Protein AF-A0AAD1TQU4-F1 (afdb_monomer)

Mean predicted aligned error: 6.78 Å

Foldseek 3Di:
DDDPPPDFDWPDKDFDDDDPPDDPPDDTDMDTHTPDPVVVVVVVVCLVVDVADDPPCRVDHDDDDDDPVQVVVVVVCPVVVVVCVVVVNDDDQDPPRDD

Sequence (99 aa):
PSLPDSAWAFDHMHRLPRPERFTNETPRDIIVKCHYYVHKEALMAAARKTATIPEPHQRISLYADLSAATMTRRKEFANETATLRATNVTYKWGYPIKQ

Nearest PDB structures (foldseek):
  2yko-assembly1_B  TM=8.523E-01  e=1.885E-02  Homo sapiens
  2ldy-assembly1_A  TM=5.483E-01  e=2.310E-03  Homo sapiens
  2ykq-assembly1_B  TM=7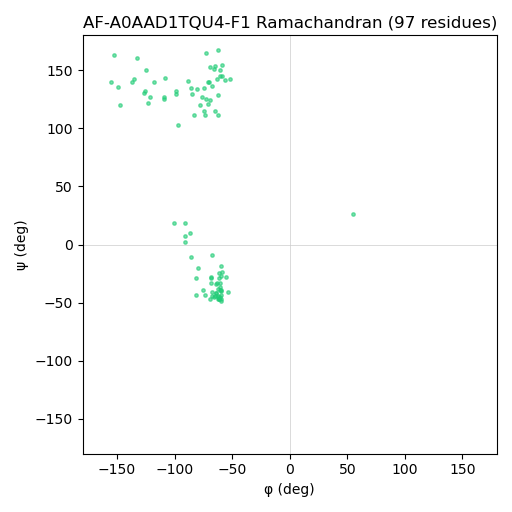.539E-01  e=3.712E-02  Homo sapiens

Structure (mmCIF, N/CA/C/O backbone):
data_AF-A0AAD1TQU4-F1
#
_entry.id   AF-A0AAD1TQU4-F1
#
loop_
_atom_site.group_PDB
_atom_site.id
_atom_site.type_symbol
_atom_site.label_atom_id
_atom_site.label_alt_id
_atom_site.label_comp_id
_atom_site.label_asym_id
_atom_site.label_entity_id
_atom_site.label_seq_id
_atom_site.pdbx_PDB_ins_code
_atom_site.Cartn_x
_atom_site.Cartn_y
_atom_site.Cartn_z
_atom_site.occupancy
_atom_site.B_iso_or_equiv
_atom_site.auth_seq_id
_atom_site.auth_comp_id
_atom_site.auth_asym_id
_atom_site.auth_atom_id
_atom_site.pdbx_PDB_model_num
ATOM 1 N N . PRO A 1 1 ? -8.373 -9.651 -25.949 1.00 49.31 1 PRO A N 1
ATOM 2 C CA . PRO A 1 1 ? -8.276 -11.050 -25.462 1.00 49.31 1 PRO A CA 1
ATOM 3 C C . PRO A 1 1 ? -8.555 -11.109 -23.954 1.00 49.31 1 PRO A C 1
ATOM 5 O O . PRO A 1 1 ? -7.870 -10.426 -23.199 1.00 49.31 1 PRO A O 1
ATOM 8 N N . SER A 1 2 ? -9.58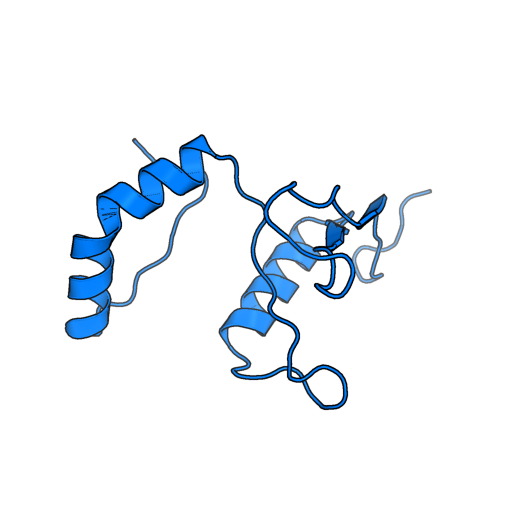0 -11.851 -23.525 1.00 62.56 2 SER A N 1
ATOM 9 C CA . SER A 1 2 ? -9.867 -12.075 -22.102 1.00 62.56 2 SER A CA 1
ATOM 10 C C . SER A 1 2 ? -8.829 -13.040 -21.532 1.00 62.56 2 SER A C 1
ATOM 12 O O . SER A 1 2 ? -8.777 -14.202 -21.936 1.00 62.56 2 SER A O 1
ATOM 14 N N . LEU A 1 3 ? -7.965 -12.545 -20.648 1.00 59.72 3 LEU A N 1
ATOM 15 C CA . LEU A 1 3 ? -7.064 -13.398 -19.879 1.00 59.72 3 LEU A CA 1
ATOM 16 C C . LEU A 1 3 ? -7.902 -14.280 -18.931 1.00 59.72 3 LEU A C 1
ATOM 18 O O . LEU A 1 3 ? -9.011 -13.892 -18.562 1.00 59.72 3 LEU A O 1
ATOM 22 N N . PRO A 1 4 ? -7.437 -15.486 -18.577 1.00 66.56 4 PRO A N 1
ATOM 23 C CA . PRO A 1 4 ? -8.106 -16.292 -17.567 1.00 66.56 4 PRO A CA 1
ATOM 24 C C . PRO A 1 4 ? -7.927 -15.653 -16.185 1.00 66.56 4 PRO A C 1
ATOM 26 O O . PRO A 1 4 ? -6.828 -15.213 -15.843 1.00 66.56 4 PRO A O 1
ATOM 29 N N . ASP A 1 5 ? -8.984 -15.662 -15.372 1.00 62.53 5 ASP A N 1
ATOM 30 C CA . ASP A 1 5 ? -9.016 -15.015 -14.050 1.00 62.53 5 ASP A CA 1
ATOM 31 C C . ASP A 1 5 ? -7.954 -15.542 -13.073 1.00 62.53 5 ASP A C 1
ATOM 33 O O . ASP A 1 5 ? -7.629 -14.868 -12.106 1.00 62.53 5 ASP A O 1
ATOM 37 N N . SER A 1 6 ? -7.383 -16.725 -13.316 1.00 67.06 6 SER A N 1
ATOM 38 C CA . SER A 1 6 ? -6.309 -17.310 -12.504 1.00 67.06 6 SER A CA 1
ATOM 39 C C . SER A 1 6 ? -4.900 -16.857 -12.903 1.00 67.06 6 SER A C 1
ATOM 41 O O . SER A 1 6 ? -3.935 -17.174 -12.206 1.00 67.06 6 SER A O 1
ATOM 43 N N . ALA A 1 7 ? -4.741 -16.177 -14.041 1.00 78.19 7 ALA A N 1
ATOM 44 C CA . ALA A 1 7 ? -3.442 -15.707 -14.495 1.00 78.19 7 ALA A CA 1
ATOM 45 C C . ALA A 1 7 ? -3.105 -14.358 -13.853 1.00 78.19 7 ALA A C 1
ATOM 47 O O . ALA A 1 7 ? -3.877 -13.398 -13.911 1.00 78.19 7 ALA A O 1
ATOM 48 N N . TRP A 1 8 ? -1.907 -14.262 -13.275 1.00 81.00 8 TRP A N 1
ATOM 49 C CA . TRP A 1 8 ? -1.363 -12.981 -12.838 1.00 81.00 8 TRP A CA 1
ATOM 50 C C . TRP A 1 8 ? -1.181 -12.072 -14.052 1.00 81.00 8 TRP A C 1
ATOM 52 O O . TRP A 1 8 ? -0.337 -12.318 -14.911 1.00 81.00 8 TRP A O 1
ATOM 62 N N . ALA A 1 9 ? -1.991 -11.020 -14.108 1.00 87.88 9 ALA A N 1
ATOM 63 C CA . ALA A 1 9 ? -1.978 -10.027 -15.166 1.00 87.88 9 ALA A CA 1
ATOM 64 C C . ALA A 1 9 ? -1.829 -8.631 -14.558 1.00 87.88 9 ALA A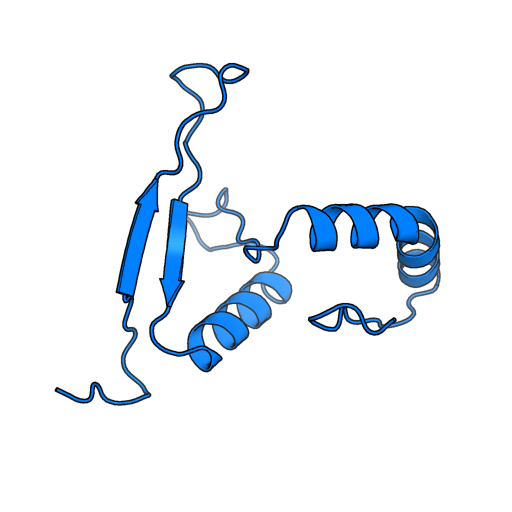 C 1
ATOM 66 O O . ALA A 1 9 ? -2.532 -8.266 -13.606 1.00 87.88 9 ALA A O 1
ATOM 67 N N . PHE A 1 10 ? -0.906 -7.854 -15.116 1.00 91.06 10 PHE A N 1
ATOM 68 C CA . PHE A 1 10 ? -0.616 -6.489 -14.697 1.00 91.06 10 PHE A CA 1
ATOM 69 C C . PHE A 1 10 ? -0.826 -5.557 -15.885 1.00 91.06 10 PHE A C 1
ATOM 71 O O . PHE A 1 10 ? -0.251 -5.771 -16.948 1.00 91.06 10 PHE A O 1
ATOM 78 N N . ASP A 1 11 ? -1.633 -4.520 -15.687 1.00 92.19 11 ASP A N 1
ATOM 79 C CA . ASP A 1 11 ? -1.874 -3.497 -16.706 1.00 92.19 11 ASP A CA 1
ATOM 80 C C . ASP A 1 11 ? -0.677 -2.555 -16.831 1.00 92.19 11 ASP A C 1
ATOM 82 O O . ASP A 1 11 ? -0.345 -2.083 -17.914 1.00 92.19 11 ASP A O 1
ATOM 86 N N . HIS A 1 12 ? -0.064 -2.218 -15.693 1.00 93.06 12 HIS A N 1
ATOM 87 C CA . HIS A 1 12 ? 1.000 -1.228 -15.631 1.00 93.06 12 HIS A CA 1
ATOM 88 C C . HIS A 1 12 ? 1.902 -1.461 -14.422 1.00 93.06 12 HIS A C 1
ATOM 90 O O . HIS A 1 12 ? 1.422 -1.744 -13.323 1.00 93.06 12 HIS A O 1
ATOM 96 N N . MET A 1 13 ? 3.209 -1.295 -14.611 1.00 95.44 13 MET A N 1
ATOM 97 C CA . MET A 1 13 ? 4.196 -1.358 -13.540 1.00 95.44 13 MET A CA 1
ATOM 98 C C . MET A 1 13 ? 5.338 -0.399 -13.850 1.00 95.44 13 MET A C 1
ATOM 100 O O . MET A 1 13 ? 5.999 -0.531 -14.876 1.00 95.44 13 MET A O 1
ATOM 104 N N . HIS A 1 14 ? 5.575 0.568 -12.970 1.00 95.38 14 HIS A N 1
ATOM 105 C CA . HIS A 1 14 ? 6.654 1.536 -13.152 1.00 95.38 14 HIS A CA 1
ATOM 106 C C . HIS A 1 14 ? 7.163 2.068 -11.815 1.00 95.38 14 HIS A C 1
ATOM 108 O O . HIS A 1 14 ? 6.509 1.945 -10.779 1.00 95.38 14 HIS A O 1
ATOM 114 N N . ARG A 1 15 ? 8.355 2.669 -11.843 1.00 94.44 15 ARG A N 1
ATOM 115 C CA . ARG A 1 15 ? 8.918 3.374 -10.689 1.00 94.44 15 ARG A CA 1
ATOM 116 C C . ARG A 1 15 ? 8.312 4.766 -10.598 1.00 94.44 15 ARG A C 1
ATOM 118 O O . ARG A 1 15 ? 8.296 5.487 -11.595 1.00 94.44 15 ARG A O 1
ATOM 125 N N . LEU A 1 16 ? 7.891 5.152 -9.401 1.00 92.56 16 LEU A N 1
ATOM 126 C CA . LEU A 1 16 ? 7.451 6.512 -9.129 1.00 92.56 16 LEU A CA 1
ATOM 127 C C . LEU A 1 16 ? 8.618 7.503 -9.292 1.00 92.56 16 LEU A C 1
ATOM 129 O O . LEU A 1 16 ? 9.794 7.128 -9.153 1.00 92.56 16 LEU A O 1
ATOM 133 N N . PRO A 1 17 ? 8.322 8.773 -9.619 1.00 90.81 17 PRO A N 1
ATOM 134 C CA . PRO A 1 17 ? 9.330 9.822 -9.595 1.00 90.81 17 PRO A CA 1
ATOM 135 C C . PRO A 1 17 ? 9.920 9.936 -8.188 1.00 90.81 17 PRO A C 1
ATOM 137 O O . PRO A 1 17 ? 9.232 9.732 -7.188 1.00 90.81 17 PRO A O 1
ATOM 140 N N . ARG A 1 18 ? 11.216 10.245 -8.108 1.00 90.00 18 ARG A N 1
ATOM 141 C CA . ARG A 1 18 ? 11.880 10.426 -6.818 1.00 90.00 18 ARG A CA 1
ATOM 142 C C . ARG A 1 18 ? 11.489 11.794 -6.242 1.00 90.00 18 ARG A C 1
ATOM 144 O O . ARG A 1 18 ? 11.698 12.790 -6.930 1.00 90.00 18 ARG A O 1
ATOM 151 N N . PRO A 1 19 ? 10.983 11.867 -5.000 1.00 87.38 19 PRO A N 1
ATOM 152 C CA . PRO A 1 19 ? 10.832 13.142 -4.308 1.00 87.38 19 PRO A CA 1
ATOM 153 C C . PRO A 1 19 ? 12.194 13.806 -4.075 1.00 87.38 19 PRO A C 1
ATOM 155 O O . PRO A 1 19 ? 13.149 13.121 -3.714 1.00 87.38 19 PRO A O 1
ATOM 158 N N . GLU A 1 20 ? 12.268 15.131 -4.196 1.00 87.06 20 GLU A N 1
ATOM 159 C CA . GLU A 1 20 ? 13.524 15.901 -4.085 1.00 87.06 20 GLU A CA 1
ATOM 160 C C . GLU A 1 20 ? 14.286 15.668 -2.772 1.00 87.06 20 GLU A C 1
ATOM 162 O O . GLU A 1 20 ? 15.509 15.733 -2.735 1.00 87.06 20 GLU A O 1
ATOM 167 N N . ARG A 1 21 ? 13.571 15.320 -1.698 1.00 87.50 21 ARG A N 1
ATOM 168 C CA . ARG A 1 21 ? 14.146 15.032 -0.375 1.00 87.50 21 ARG A CA 1
ATOM 169 C C . ARG A 1 21 ? 15.006 13.760 -0.295 1.00 87.50 21 ARG A C 1
ATOM 171 O O . ARG A 1 21 ? 15.589 13.517 0.756 1.00 87.50 21 ARG A O 1
ATOM 178 N N . PHE A 1 22 ? 15.035 12.915 -1.327 1.00 87.44 22 PHE A N 1
ATOM 179 C CA . PHE A 1 22 ? 15.754 11.635 -1.301 1.00 87.44 22 PHE A CA 1
ATOM 180 C C . PHE A 1 22 ? 17.010 11.639 -2.179 1.00 87.44 22 PHE A C 1
ATOM 182 O O . PHE A 1 22 ? 17.017 12.183 -3.282 1.00 87.44 22 PHE A O 1
ATOM 189 N N . THR A 1 23 ? 18.058 10.954 -1.713 1.00 88.69 23 THR A N 1
ATOM 190 C CA . THR A 1 23 ? 19.325 10.794 -2.443 1.00 88.69 23 THR A CA 1
ATOM 191 C C . THR A 1 23 ? 19.192 9.829 -3.625 1.00 88.69 23 THR A C 1
ATOM 193 O O . THR A 1 23 ? 18.249 9.033 -3.715 1.00 88.69 23 THR A O 1
ATOM 196 N N . ASN A 1 24 ? 20.174 9.851 -4.536 1.00 84.06 24 ASN A N 1
ATOM 197 C CA . ASN A 1 24 ? 20.220 8.927 -5.675 1.00 84.06 24 ASN A CA 1
ATOM 198 C C . ASN A 1 24 ? 20.306 7.447 -5.268 1.00 84.06 24 ASN A C 1
ATOM 200 O O . ASN A 1 24 ? 19.859 6.587 -6.027 1.00 84.06 24 ASN A O 1
ATOM 204 N N . GLU A 1 25 ? 20.816 7.172 -4.072 1.00 87.75 25 GLU A N 1
ATOM 205 C CA . GLU A 1 25 ? 21.013 5.830 -3.521 1.00 87.75 25 GLU A CA 1
ATOM 206 C C . GLU A 1 25 ? 19.723 5.224 -2.955 1.00 87.75 25 GLU A C 1
ATOM 208 O O . GLU A 1 25 ? 19.610 4.005 -2.844 1.00 87.75 25 GLU A O 1
ATOM 213 N N . THR A 1 26 ? 18.721 6.052 -2.633 1.00 87.25 26 THR A N 1
ATOM 214 C CA . THR A 1 26 ? 17.454 5.558 -2.081 1.00 87.25 26 THR A CA 1
ATOM 215 C C . THR A 1 26 ? 16.639 4.861 -3.184 1.00 87.25 26 THR A C 1
ATOM 217 O O . THR A 1 26 ? 16.366 5.485 -4.225 1.00 87.25 26 THR A O 1
ATOM 220 N N . PRO A 1 27 ? 16.223 3.590 -2.993 1.00 89.81 27 PRO A N 1
ATOM 221 C CA . PRO A 1 27 ? 15.347 2.895 -3.930 1.00 89.81 27 PRO A CA 1
ATOM 222 C C . PRO A 1 27 ? 14.045 3.668 -4.154 1.00 89.81 27 PRO A C 1
ATOM 224 O O . PRO A 1 27 ? 13.492 4.259 -3.232 1.00 89.81 27 PRO A O 1
ATOM 227 N N . ARG A 1 28 ? 13.558 3.671 -5.398 1.00 91.94 28 ARG A N 1
ATOM 228 C CA . ARG A 1 28 ? 12.277 4.300 -5.745 1.00 91.94 28 ARG A CA 1
ATOM 229 C C . ARG A 1 28 ? 11.146 3.300 -5.574 1.00 91.94 28 ARG A C 1
ATOM 231 O O . ARG A 1 28 ? 11.292 2.151 -5.996 1.00 91.94 28 ARG A O 1
ATOM 238 N N . ASP A 1 29 ? 10.023 3.778 -5.056 1.00 92.69 29 ASP A N 1
ATOM 239 C CA . ASP A 1 29 ? 8.799 2.991 -4.962 1.00 92.69 29 ASP A CA 1
ATOM 240 C C . ASP A 1 29 ? 8.324 2.553 -6.353 1.00 92.69 29 ASP A C 1
ATOM 242 O O . ASP A 1 29 ? 8.468 3.277 -7.345 1.00 92.69 29 ASP A O 1
ATOM 246 N N . ILE A 1 30 ? 7.759 1.351 -6.421 1.00 94.75 30 ILE A N 1
ATOM 247 C CA . ILE A 1 30 ? 7.161 0.786 -7.630 1.00 94.75 30 ILE A CA 1
ATOM 248 C C . ILE A 1 30 ? 5.655 0.766 -7.428 1.00 94.75 30 ILE A C 1
ATOM 250 O O . ILE A 1 30 ? 5.165 0.209 -6.447 1.00 94.75 30 ILE A O 1
ATOM 254 N N . ILE A 1 31 ? 4.924 1.336 -8.379 1.00 95.19 31 ILE A N 1
ATOM 255 C CA . ILE A 1 31 ? 3.472 1.223 -8.425 1.00 95.19 31 ILE A CA 1
ATOM 256 C C . ILE A 1 31 ? 3.086 0.134 -9.424 1.00 95.19 31 ILE A C 1
ATOM 258 O O . ILE A 1 31 ? 3.595 0.089 -10.548 1.00 95.19 31 ILE A O 1
ATOM 262 N N . VAL A 1 32 ? 2.192 -0.756 -8.994 1.00 95.06 32 VAL A N 1
ATOM 263 C CA . VAL A 1 32 ? 1.711 -1.895 -9.781 1.00 95.06 32 VAL A CA 1
ATOM 264 C C . VAL A 1 32 ? 0.194 -1.823 -9.886 1.00 95.06 32 VAL A C 1
ATOM 266 O O . VAL A 1 32 ? -0.511 -1.856 -8.877 1.00 95.06 32 VAL A O 1
ATOM 269 N N . LYS A 1 33 ? -0.318 -1.776 -11.116 1.00 94.31 33 LYS A N 1
ATOM 270 C CA . LYS A 1 33 ? -1.744 -1.894 -11.411 1.00 94.31 33 LYS A CA 1
ATOM 271 C C . LYS A 1 33 ? -2.053 -3.339 -11.792 1.00 94.31 33 LYS A C 1
ATOM 273 O O . LYS A 1 33 ? -1.760 -3.775 -12.904 1.00 94.31 33 LYS A O 1
ATOM 278 N N . CYS A 1 34 ? -2.638 -4.081 -10.855 1.00 92.31 34 CYS A N 1
ATOM 279 C CA . CYS A 1 34 ? -3.174 -5.413 -11.134 1.00 92.31 34 CYS A CA 1
ATOM 280 C C . CYS A 1 34 ? -4.378 -5.292 -12.074 1.00 92.31 34 CYS A C 1
ATOM 282 O O . CYS A 1 34 ? -5.231 -4.435 -11.849 1.00 92.31 34 CYS A O 1
ATOM 284 N N . HIS A 1 35 ? -4.456 -6.164 -13.079 1.00 91.88 35 HIS A N 1
ATOM 285 C CA . HIS A 1 35 ? -5.597 -6.219 -13.994 1.00 91.88 35 HIS A CA 1
ATOM 286 C C . HIS A 1 35 ? -6.887 -6.570 -13.237 1.00 91.88 35 HIS A C 1
ATOM 288 O O . HIS A 1 35 ? -7.905 -5.892 -13.351 1.00 91.88 35 HIS A O 1
ATOM 294 N N . TYR A 1 36 ? -6.809 -7.592 -12.377 1.00 90.75 36 TYR A N 1
ATOM 295 C CA . TYR A 1 36 ? -7.920 -8.041 -11.543 1.00 90.75 36 TYR A CA 1
ATOM 296 C C . TYR A 1 36 ? -7.826 -7.489 -10.120 1.00 90.75 36 TYR A C 1
ATOM 298 O O . TYR A 1 36 ? -6.818 -7.659 -9.426 1.00 90.75 36 TYR A O 1
ATOM 306 N N . TYR A 1 37 ? -8.924 -6.901 -9.640 1.00 88.00 37 TYR A N 1
ATOM 307 C CA . TYR A 1 37 ? -9.026 -6.390 -8.269 1.00 88.00 37 TYR A CA 1
ATOM 308 C C . TYR A 1 37 ? -8.840 -7.494 -7.214 1.00 88.00 37 TYR A C 1
ATOM 310 O O . TYR A 1 37 ? -8.182 -7.275 -6.197 1.00 88.00 37 TYR A O 1
ATOM 318 N N . VAL A 1 38 ? -9.348 -8.701 -7.486 1.00 89.44 38 VAL A N 1
ATOM 319 C CA . VAL A 1 38 ? -9.239 -9.861 -6.585 1.00 89.44 38 VAL A CA 1
ATOM 320 C C . VAL A 1 38 ? -7.777 -10.227 -6.313 1.00 89.44 38 VAL A C 1
ATOM 322 O O . VAL A 1 38 ? -7.423 -10.487 -5.165 1.00 89.44 38 VAL A O 1
ATOM 325 N N . HIS A 1 39 ? -6.901 -10.164 -7.322 1.00 90.56 39 HIS A N 1
ATOM 326 C CA . HIS A 1 39 ? -5.466 -10.422 -7.149 1.00 90.56 39 HIS A CA 1
ATOM 327 C C . HIS A 1 39 ? -4.800 -9.395 -6.241 1.00 90.56 39 HIS A C 1
ATOM 329 O O . HIS A 1 39 ? -4.019 -9.756 -5.362 1.00 90.56 39 HIS A O 1
ATOM 335 N N . LYS A 1 40 ? -5.154 -8.117 -6.403 1.00 91.12 40 LYS A N 1
ATOM 336 C CA . LYS A 1 40 ? -4.658 -7.046 -5.539 1.00 91.12 40 LYS A CA 1
ATOM 337 C C . LYS A 1 40 ? -5.099 -7.254 -4.087 1.00 91.12 40 LYS A C 1
ATOM 339 O O . LYS A 1 40 ? -4.276 -7.133 -3.183 1.00 91.12 40 LYS A O 1
ATOM 344 N N . GLU A 1 41 ? -6.359 -7.605 -3.836 1.00 89.25 41 GLU A N 1
ATOM 345 C CA . GLU A 1 41 ? -6.831 -7.878 -2.470 1.00 89.25 41 GLU A CA 1
ATOM 346 C C . GLU A 1 41 ? -6.197 -9.142 -1.869 1.00 89.25 41 GLU A C 1
ATOM 348 O O . GLU A 1 41 ? -5.771 -9.110 -0.713 1.00 89.25 41 GLU A O 1
ATOM 353 N N . ALA A 1 42 ? -6.053 -10.219 -2.649 1.00 89.06 42 ALA A N 1
ATOM 354 C CA . ALA A 1 42 ? -5.376 -11.441 -2.216 1.00 89.06 42 ALA A CA 1
ATOM 355 C C . ALA A 1 42 ? -3.908 -11.175 -1.845 1.00 89.06 42 ALA A C 1
ATOM 357 O O . ALA A 1 42 ? -3.459 -11.585 -0.773 1.00 89.06 42 ALA A O 1
ATOM 358 N N . LEU A 1 43 ? -3.186 -10.413 -2.676 1.00 89.69 43 LEU A N 1
ATOM 359 C CA . LEU A 1 43 ? -1.806 -10.005 -2.416 1.00 89.69 43 LEU A CA 1
ATOM 360 C C . LEU A 1 43 ? -1.700 -9.158 -1.140 1.00 89.69 43 LEU A C 1
ATOM 362 O O . LEU A 1 43 ? -0.871 -9.437 -0.279 1.00 89.69 43 LEU A O 1
ATOM 366 N N . MET A 1 44 ? -2.575 -8.161 -0.969 1.00 90.38 44 MET A N 1
ATOM 367 C CA . MET A 1 44 ? -2.576 -7.301 0.222 1.00 90.38 44 MET A CA 1
ATOM 368 C C . MET A 1 44 ? -2.999 -8.033 1.500 1.00 90.38 44 MET A C 1
ATOM 370 O O . MET A 1 44 ? -2.617 -7.619 2.597 1.00 90.38 44 MET A O 1
ATOM 374 N N . ALA A 1 45 ? -3.822 -9.077 1.392 1.00 88.75 45 ALA A N 1
ATOM 375 C CA . ALA A 1 45 ? -4.173 -9.940 2.514 1.00 88.75 45 ALA A CA 1
ATOM 376 C C . ALA A 1 45 ? -2.998 -10.851 2.893 1.00 88.75 45 ALA A C 1
ATOM 378 O O . ALA A 1 45 ? -2.686 -10.968 4.078 1.00 88.75 45 ALA A O 1
ATOM 379 N N . ALA A 1 46 ? -2.316 -11.442 1.906 1.00 87.81 46 ALA A N 1
ATOM 380 C CA . ALA A 1 46 ? -1.115 -12.245 2.124 1.00 87.81 46 ALA A CA 1
ATOM 381 C C . ALA A 1 46 ? 0.009 -11.410 2.756 1.00 87.81 46 ALA A C 1
ATOM 383 O O . ALA A 1 46 ? 0.552 -11.806 3.780 1.00 87.81 46 ALA A O 1
ATOM 384 N N . ALA A 1 47 ? 0.271 -10.208 2.236 1.00 87.06 47 ALA A N 1
ATOM 385 C CA . ALA A 1 47 ? 1.290 -9.297 2.762 1.00 87.06 47 ALA A CA 1
ATOM 386 C C . ALA A 1 47 ? 1.039 -8.857 4.216 1.00 87.06 47 ALA A C 1
ATOM 388 O O . ALA A 1 47 ? 1.978 -8.560 4.940 1.00 87.06 47 ALA A O 1
ATOM 389 N N . ARG A 1 48 ? -0.226 -8.803 4.655 1.00 85.19 48 ARG A N 1
ATOM 390 C CA . ARG A 1 48 ? -0.579 -8.483 6.049 1.00 85.19 48 ARG A CA 1
ATOM 391 C C . ARG A 1 48 ? -0.476 -9.682 6.991 1.00 85.19 48 ARG A C 1
ATOM 393 O O . ARG A 1 48 ? -0.275 -9.480 8.183 1.00 85.19 48 ARG A O 1
ATOM 400 N N . LYS A 1 49 ? -0.668 -10.903 6.481 1.00 83.75 49 LYS A N 1
ATOM 401 C CA . LYS A 1 49 ? -0.568 -12.147 7.263 1.00 83.75 49 LYS A CA 1
ATOM 402 C C . LYS A 1 49 ? 0.878 -12.598 7.421 1.00 83.75 49 LYS A C 1
ATOM 404 O O . LYS A 1 49 ? 1.277 -13.025 8.499 1.00 83.75 49 LYS A O 1
ATOM 409 N N . THR A 1 50 ? 1.642 -12.529 6.340 1.00 75.38 50 THR A N 1
ATOM 410 C CA . THR A 1 50 ? 3.040 -12.934 6.318 1.00 75.38 50 THR A CA 1
ATOM 411 C C . THR A 1 50 ? 3.877 -11.774 6.837 1.00 75.38 50 THR A C 1
ATOM 413 O O . THR A 1 50 ? 3.975 -10.746 6.176 1.00 75.38 50 THR A O 1
ATOM 416 N N . ALA A 1 51 ? 4.473 -11.929 8.021 1.00 65.62 51 ALA A N 1
ATOM 417 C CA . ALA A 1 51 ? 5.274 -10.874 8.647 1.00 65.62 51 ALA A CA 1
ATOM 418 C C . ALA A 1 51 ? 6.480 -10.446 7.790 1.00 65.62 51 ALA A C 1
ATOM 420 O O . ALA A 1 51 ? 6.923 -9.302 7.886 1.00 65.62 51 ALA A O 1
ATOM 421 N N . THR A 1 52 ? 6.989 -11.347 6.942 1.00 77.62 52 THR A N 1
ATOM 422 C CA . THR A 1 52 ? 8.199 -11.097 6.161 1.00 77.62 52 THR A CA 1
ATOM 423 C C . THR A 1 52 ? 8.177 -11.819 4.820 1.00 77.62 52 THR A C 1
ATOM 425 O O . THR A 1 52 ? 7.840 -13.000 4.739 1.00 77.62 52 THR A O 1
ATOM 428 N N . ILE A 1 53 ? 8.564 -11.116 3.756 1.00 83.31 53 ILE A N 1
ATOM 429 C CA . ILE A 1 53 ? 8.773 -11.720 2.436 1.00 83.31 53 ILE A CA 1
ATOM 430 C C . ILE A 1 53 ? 10.042 -12.597 2.501 1.00 83.31 53 ILE A C 1
ATOM 432 O O . ILE A 1 53 ? 11.007 -12.193 3.152 1.00 83.31 53 ILE A O 1
ATOM 436 N N . PRO A 1 54 ? 10.075 -13.790 1.875 1.00 84.81 54 PRO A N 1
ATOM 437 C CA . PRO A 1 54 ? 11.274 -14.628 1.852 1.00 84.81 54 PRO A CA 1
ATOM 438 C C . PRO A 1 54 ? 12.496 -13.932 1.228 1.00 84.81 54 PRO A C 1
ATOM 440 O O . PRO A 1 54 ? 12.366 -13.048 0.375 1.00 84.81 54 PRO A O 1
ATOM 443 N N . GLU A 1 55 ? 13.693 -14.371 1.621 1.00 85.44 55 GLU A N 1
ATOM 444 C CA . GLU A 1 55 ? 14.960 -13.988 0.982 1.00 85.44 55 GLU A CA 1
ATOM 445 C C . GLU A 1 55 ? 14.913 -14.218 -0.547 1.00 85.44 55 GLU A C 1
ATOM 447 O O . GLU A 1 55 ? 14.313 -15.200 -0.997 1.00 85.44 55 GLU A O 1
ATOM 452 N N . PRO A 1 56 ? 15.512 -13.334 -1.373 1.00 85.88 56 PRO A N 1
ATOM 453 C CA . PRO A 1 56 ? 16.308 -12.146 -1.022 1.00 85.88 56 PRO A CA 1
ATOM 454 C C . PRO A 1 56 ? 15.491 -10.860 -0.785 1.00 85.88 56 PRO A C 1
ATOM 456 O O . PRO A 1 56 ? 16.035 -9.760 -0.700 1.00 85.88 56 PRO A O 1
ATOM 459 N N . HIS A 1 57 ? 14.164 -10.959 -0.712 1.00 86.50 57 HIS A N 1
ATOM 460 C CA . HIS A 1 57 ? 13.256 -9.810 -0.761 1.00 86.50 57 HIS A CA 1
ATOM 461 C C . HIS A 1 57 ? 12.752 -9.376 0.620 1.00 86.50 57 HIS A C 1
ATOM 463 O O . HIS A 1 57 ? 11.769 -8.641 0.721 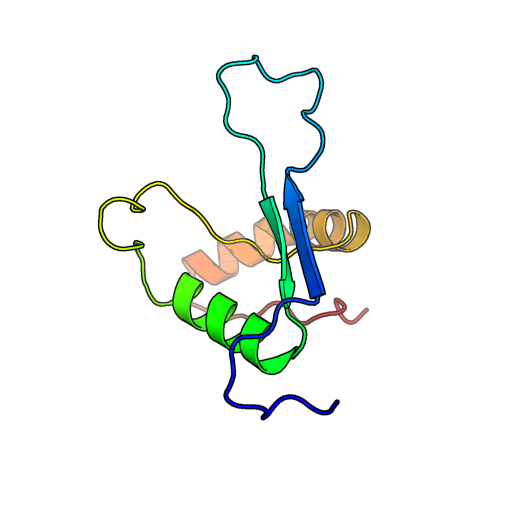1.00 86.50 57 HIS A O 1
ATOM 469 N N . GLN A 1 58 ? 13.439 -9.787 1.687 1.00 86.06 58 GLN A N 1
ATOM 470 C CA . GLN A 1 58 ? 13.005 -9.601 3.072 1.00 86.06 58 GLN A CA 1
ATOM 471 C C . GLN A 1 58 ? 12.793 -8.128 3.464 1.00 86.06 58 GLN A C 1
ATOM 473 O O . GLN A 1 58 ? 12.015 -7.824 4.365 1.00 86.06 58 GLN A O 1
ATOM 478 N N . ARG A 1 59 ? 13.450 -7.201 2.756 1.00 83.56 59 ARG A N 1
ATOM 479 C CA . ARG A 1 59 ? 13.367 -5.748 2.979 1.00 83.56 59 ARG A CA 1
ATOM 480 C C . ARG A 1 59 ? 12.277 -5.043 2.165 1.00 83.56 59 ARG A C 1
ATOM 482 O O . ARG A 1 59 ? 12.173 -3.821 2.233 1.00 83.56 59 ARG A O 1
A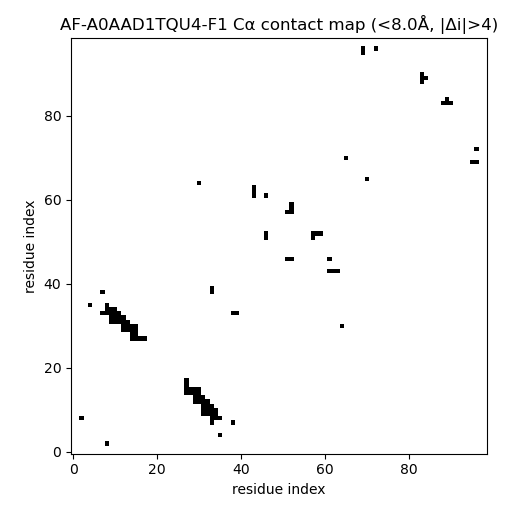TOM 489 N N . ILE A 1 60 ? 11.486 -5.771 1.378 1.00 88.19 60 ILE A N 1
ATOM 490 C CA . ILE A 1 60 ? 10.390 -5.187 0.602 1.00 88.19 60 ILE A CA 1
ATOM 491 C C . ILE A 1 60 ? 9.136 -5.108 1.474 1.00 88.19 60 ILE A C 1
ATOM 493 O O . ILE A 1 60 ? 8.775 -6.054 2.168 1.00 88.19 60 ILE A O 1
ATOM 497 N N . SER A 1 61 ? 8.455 -3.966 1.424 1.00 88.62 61 SER A N 1
ATOM 498 C CA . SER A 1 61 ? 7.158 -3.760 2.069 1.00 88.62 61 SER A CA 1
ATOM 499 C C . SER A 1 61 ? 6.099 -3.454 1.016 1.00 88.62 61 SER A C 1
ATOM 501 O O . SER A 1 61 ? 6.361 -2.726 0.061 1.00 88.62 61 SER A O 1
ATOM 503 N N . LEU A 1 62 ? 4.900 -4.008 1.196 1.00 90.81 62 LEU A N 1
ATOM 504 C CA . LEU A 1 62 ? 3.771 -3.826 0.285 1.00 90.81 62 LEU A CA 1
ATOM 505 C C . LEU A 1 62 ? 2.705 -2.953 0.945 1.00 90.81 62 LEU A C 1
ATOM 507 O O . LEU A 1 62 ? 2.204 -3.269 2.026 1.00 90.81 62 LEU A O 1
ATOM 511 N N . TYR A 1 63 ? 2.324 -1.877 0.262 1.00 90.38 63 TYR A N 1
ATOM 512 C CA . TYR A 1 63 ? 1.301 -0.942 0.716 1.00 90.38 63 TYR A CA 1
ATOM 513 C C . TYR A 1 63 ? 0.210 -0.795 -0.341 1.00 90.38 63 TYR A C 1
ATOM 515 O O . TYR A 1 63 ? 0.454 -0.934 -1.538 1.00 90.38 63 TYR A O 1
ATOM 523 N N . ALA A 1 64 ? -1.012 -0.510 0.107 1.00 91.06 64 ALA A N 1
ATOM 524 C CA . ALA A 1 64 ? -2.087 -0.155 -0.807 1.00 91.06 64 ALA A CA 1
ATOM 525 C C . ALA A 1 64 ? -1.870 1.273 -1.319 1.00 91.06 64 ALA A C 1
ATOM 527 O O . ALA A 1 64 ? -1.634 2.175 -0.515 1.00 91.06 64 ALA A O 1
ATOM 528 N N . ASP A 1 65 ? -2.023 1.472 -2.626 1.00 91.62 65 ASP A N 1
ATOM 529 C CA . ASP A 1 65 ? -2.088 2.808 -3.210 1.00 91.62 65 ASP A CA 1
ATOM 530 C C . ASP A 1 65 ? -3.421 3.471 -2.833 1.00 91.62 65 ASP A C 1
ATOM 532 O O . ASP A 1 65 ? -4.502 2.923 -3.073 1.00 91.62 65 ASP A O 1
ATOM 536 N N . LEU A 1 66 ? -3.341 4.611 -2.153 1.00 90.12 66 LEU A N 1
ATOM 537 C CA . LEU A 1 66 ? -4.480 5.331 -1.598 1.00 90.12 66 LEU A CA 1
ATOM 538 C C . LEU A 1 66 ? -4.336 6.813 -1.910 1.00 90.12 66 LEU A C 1
ATOM 540 O O . LEU A 1 66 ? -3.251 7.381 -1.806 1.00 90.12 66 LEU A O 1
ATOM 544 N N . SER A 1 67 ? -5.461 7.465 -2.206 1.00 89.69 67 SER A N 1
ATOM 545 C CA . SER A 1 67 ? -5.468 8.909 -2.426 1.00 89.69 67 SER A CA 1
ATOM 546 C C . SER A 1 67 ? -4.996 9.666 -1.181 1.00 89.69 67 SER A C 1
ATOM 548 O O . SER A 1 67 ? -5.238 9.241 -0.045 1.00 89.69 67 SER A O 1
ATOM 550 N N . ALA A 1 68 ? -4.385 10.835 -1.392 1.00 89.12 68 ALA A N 1
ATOM 551 C CA . ALA A 1 68 ? -3.930 11.701 -0.305 1.00 89.12 68 ALA A CA 1
ATOM 552 C C . ALA A 1 68 ? -5.060 12.021 0.689 1.00 89.12 68 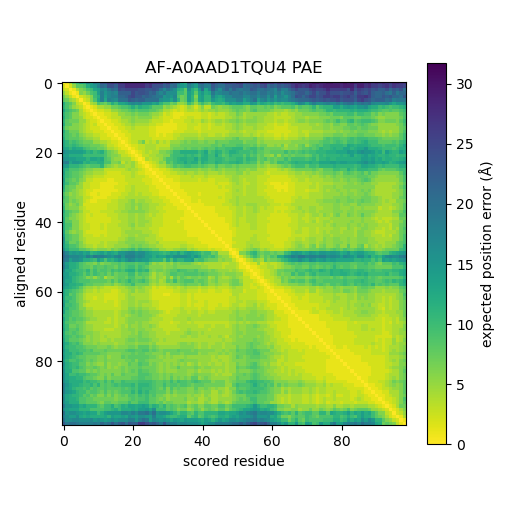ALA A C 1
ATOM 554 O O . ALA A 1 68 ? -4.852 11.933 1.894 1.00 89.12 68 ALA A O 1
ATOM 555 N N . ALA A 1 69 ? -6.276 12.283 0.196 1.00 90.62 69 ALA A N 1
ATOM 556 C CA . ALA A 1 69 ? -7.453 12.513 1.036 1.00 90.62 69 ALA A CA 1
ATOM 557 C C . ALA A 1 69 ? -7.775 11.311 1.943 1.00 90.62 69 ALA A C 1
ATOM 559 O O . ALA A 1 69 ? -8.012 11.477 3.139 1.00 90.62 69 ALA A O 1
ATOM 560 N N . THR A 1 70 ? -7.714 10.087 1.401 1.00 90.94 70 THR A N 1
ATOM 561 C CA . THR A 1 70 ? -7.920 8.861 2.190 1.00 90.94 70 THR A CA 1
ATOM 562 C C . THR A 1 70 ? -6.832 8.709 3.250 1.00 90.94 70 THR A C 1
ATOM 564 O O . THR A 1 70 ? -7.121 8.348 4.390 1.00 90.94 70 THR A O 1
ATOM 567 N N . MET A 1 71 ? -5.579 8.999 2.893 1.00 89.81 71 MET A N 1
ATOM 568 C CA . MET A 1 71 ? -4.447 8.931 3.815 1.00 89.81 71 MET A CA 1
ATOM 569 C C . MET A 1 71 ? -4.559 9.953 4.948 1.00 89.81 71 MET A C 1
ATOM 571 O O . MET A 1 71 ? -4.342 9.588 6.101 1.00 89.81 71 MET A O 1
ATOM 575 N N . THR A 1 72 ? -4.930 11.199 4.649 1.00 91.19 72 THR A N 1
ATOM 576 C CA . THR A 1 72 ? -5.165 12.243 5.657 1.00 91.19 72 THR A CA 1
ATOM 577 C C . THR A 1 72 ? -6.266 11.823 6.618 1.00 91.19 72 THR A C 1
ATOM 579 O O . THR A 1 72 ? -6.039 11.795 7.824 1.00 91.19 72 THR A O 1
ATOM 582 N N . ARG A 1 73 ? -7.403 11.355 6.097 1.00 89.75 73 ARG A N 1
ATOM 583 C CA . ARG A 1 73 ? -8.513 10.898 6.935 1.00 89.75 73 ARG A CA 1
ATOM 584 C C . ARG A 1 73 ? -8.113 9.725 7.835 1.00 89.75 73 ARG A C 1
ATOM 586 O O . ARG A 1 73 ? -8.477 9.706 8.998 1.00 89.75 73 ARG A O 1
ATOM 593 N N . ARG A 1 74 ? -7.304 8.769 7.356 1.00 90.81 74 ARG A N 1
ATOM 594 C CA . ARG A 1 74 ? -6.768 7.693 8.219 1.00 90.81 74 ARG A CA 1
ATOM 595 C C . ARG A 1 74 ? -5.840 8.206 9.318 1.00 90.81 74 ARG A C 1
ATOM 597 O O . ARG A 1 74 ? -5.819 7.613 10.391 1.00 90.81 74 ARG A O 1
ATOM 604 N N . LYS A 1 75 ? -5.065 9.262 9.055 1.00 91.38 75 LYS A N 1
ATOM 605 C CA . LYS A 1 75 ? -4.188 9.883 10.060 1.00 91.38 75 LYS A CA 1
ATOM 606 C C . LYS A 1 75 ? -4.979 10.581 11.162 1.00 91.38 75 LYS A C 1
ATOM 608 O O . LYS A 1 75 ? -4.527 10.566 12.297 1.00 91.38 75 LYS A O 1
ATOM 613 N N . GLU A 1 76 ? -6.145 11.142 10.849 1.00 93.00 76 GLU A N 1
ATOM 614 C CA . GLU A 1 76 ? -7.025 11.756 11.856 1.00 93.00 76 GLU A CA 1
ATOM 615 C C . GLU A 1 76 ? -7.468 10.741 12.917 1.00 93.00 76 GLU A C 1
ATOM 617 O O . GLU A 1 76 ? -7.554 11.087 14.086 1.00 93.00 76 GLU A O 1
ATOM 622 N N . PHE A 1 77 ? -7.635 9.474 12.528 1.00 91.12 77 PHE A N 1
ATOM 623 C CA . PHE A 1 77 ? -8.005 8.369 13.417 1.00 91.12 77 PHE A CA 1
ATOM 624 C C . PHE A 1 77 ? -6.797 7.619 14.027 1.00 91.12 77 PHE A C 1
ATOM 626 O O . PHE A 1 77 ? -6.892 6.443 14.408 1.00 91.12 77 PHE A O 1
ATOM 633 N N . ALA A 1 78 ? -5.603 8.222 14.027 1.00 91.75 78 ALA A N 1
ATOM 634 C CA . ALA A 1 78 ? -4.389 7.552 14.500 1.00 91.75 78 ALA A CA 1
ATOM 635 C C . ALA A 1 78 ? -4.482 7.169 15.986 1.00 91.75 78 ALA A C 1
ATOM 637 O O . ALA A 1 78 ? -4.050 6.078 16.362 1.00 91.75 78 ALA A 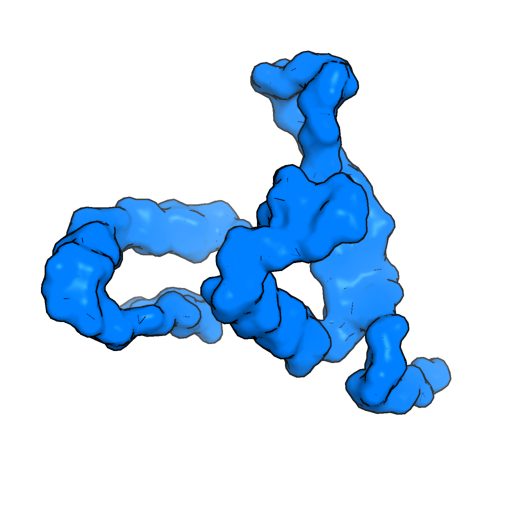O 1
ATOM 638 N N . ASN A 1 79 ? -5.088 8.028 16.807 1.00 94.25 79 ASN A N 1
ATOM 639 C CA . ASN A 1 79 ? -5.236 7.795 18.242 1.00 94.25 79 ASN A CA 1
ATOM 640 C C . ASN A 1 79 ? -6.218 6.650 18.513 1.00 94.25 79 ASN A C 1
ATOM 642 O O . ASN A 1 79 ? -5.903 5.714 19.242 1.00 94.25 79 ASN A O 1
ATOM 646 N N . GLU A 1 80 ? -7.366 6.662 17.845 1.00 94.00 80 GLU A N 1
ATOM 647 C CA . GLU A 1 80 ? -8.413 5.651 17.946 1.00 94.00 80 GLU A CA 1
ATOM 648 C C . GLU A 1 80 ? -7.885 4.295 17.487 1.00 94.00 80 GLU A C 1
ATOM 650 O O . GLU A 1 80 ? -8.060 3.286 18.167 1.00 94.00 80 GLU A O 1
ATOM 655 N N . THR A 1 81 ? -7.172 4.255 16.358 1.00 92.62 81 THR A N 1
ATOM 656 C CA . THR A 1 81 ? -6.566 3.005 15.889 1.00 92.62 81 THR A CA 1
ATOM 657 C C . THR A 1 81 ? -5.436 2.508 16.7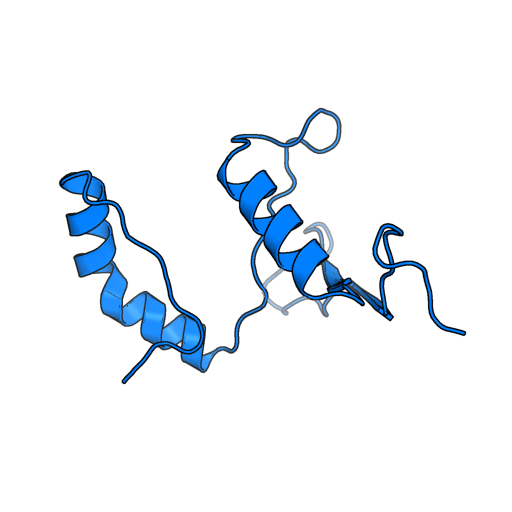80 1.00 92.62 81 THR A C 1
ATOM 659 O O . THR A 1 81 ? -5.245 1.293 16.859 1.00 92.62 81 THR A O 1
ATOM 662 N N . ALA A 1 82 ? -4.711 3.390 17.473 1.00 93.50 82 ALA A N 1
ATOM 663 C CA . ALA A 1 82 ? -3.751 2.990 18.495 1.00 93.50 82 ALA A CA 1
ATOM 664 C C . ALA A 1 82 ? -4.460 2.372 19.710 1.00 93.50 82 ALA A C 1
ATOM 666 O O . ALA A 1 82 ? -4.064 1.293 20.148 1.00 93.50 82 ALA A O 1
ATOM 667 N N . THR A 1 83 ? -5.552 2.979 20.189 1.00 95.94 83 THR A N 1
ATOM 668 C CA . THR A 1 83 ? -6.375 2.427 21.274 1.00 95.94 83 THR A CA 1
ATOM 669 C C . THR A 1 83 ? -6.952 1.064 20.905 1.00 95.94 83 THR A C 1
ATOM 671 O O . THR A 1 83 ? -6.815 0.129 21.685 1.00 95.94 83 THR A O 1
ATOM 674 N N . LEU A 1 84 ? -7.526 0.911 19.705 1.00 94.38 84 LEU A N 1
ATOM 675 C CA . LEU A 1 84 ? -8.072 -0.369 19.233 1.00 94.38 84 LEU A CA 1
ATOM 676 C C . LEU A 1 84 ? -7.003 -1.469 19.169 1.00 94.38 84 LEU A C 1
ATOM 678 O O . LEU A 1 84 ? -7.273 -2.612 19.526 1.00 94.38 84 LEU A O 1
ATOM 682 N N . ARG A 1 85 ? -5.775 -1.131 18.746 1.00 91.12 85 ARG A N 1
ATOM 683 C CA . ARG A 1 85 ? -4.642 -2.072 18.779 1.00 91.12 85 ARG A CA 1
ATOM 684 C C . ARG A 1 85 ? -4.258 -2.436 20.209 1.00 91.12 85 ARG A C 1
ATOM 686 O O . ARG A 1 85 ? -4.050 -3.610 20.485 1.00 91.12 85 ARG A O 1
ATOM 693 N N . ALA A 1 86 ? -4.180 -1.452 21.105 1.00 94.62 86 ALA A N 1
ATOM 694 C CA . ALA A 1 86 ? -3.814 -1.671 22.502 1.00 94.62 86 ALA A CA 1
ATOM 695 C C . ALA A 1 86 ? -4.834 -2.550 23.246 1.00 94.62 86 ALA A C 1
ATOM 697 O O . ALA A 1 86 ? -4.454 -3.341 24.102 1.00 94.62 86 ALA A O 1
ATOM 698 N N . THR A 1 87 ? -6.118 -2.453 22.892 1.00 96.38 87 THR A N 1
ATOM 699 C CA . THR A 1 87 ? -7.201 -3.255 23.479 1.00 96.38 87 THR A CA 1
ATOM 700 C C . THR A 1 87 ? -7.479 -4.564 22.734 1.00 96.38 87 THR A C 1
ATOM 702 O O . THR A 1 87 ? -8.445 -5.251 23.058 1.00 96.38 87 THR A O 1
ATOM 705 N N . ASN A 1 88 ? -6.649 -4.938 21.748 1.00 93.06 88 ASN A N 1
ATOM 706 C CA . ASN A 1 88 ? -6.838 -6.125 20.900 1.00 93.06 88 ASN A CA 1
ATOM 707 C C . ASN A 1 88 ? -8.204 -6.185 20.185 1.00 93.06 88 ASN A C 1
ATOM 709 O O . ASN A 1 88 ? -8.686 -7.257 19.808 1.00 93.06 88 ASN A O 1
ATOM 713 N N . VAL A 1 89 ? -8.827 -5.032 19.937 1.00 94.44 89 VAL A N 1
ATOM 714 C CA . VAL A 1 89 ? -10.058 -4.964 19.152 1.00 94.44 89 VAL A CA 1
ATOM 715 C C . VAL A 1 89 ? -9.707 -5.085 17.673 1.00 94.44 89 VAL A C 1
ATOM 717 O O . VAL A 1 89 ? -8.990 -4.263 17.097 1.00 94.44 89 VAL A O 1
ATOM 720 N N . THR A 1 90 ? -10.244 -6.122 17.029 1.00 88.50 90 THR A N 1
ATOM 721 C CA . THR A 1 90 ? -10.056 -6.332 15.591 1.00 88.50 90 THR A CA 1
ATOM 722 C C . THR A 1 90 ? -10.811 -5.260 14.810 1.00 88.50 90 THR A C 1
ATOM 724 O O . THR A 1 90 ? -12.024 -5.119 14.946 1.00 88.50 90 THR A O 1
ATOM 727 N N . TYR A 1 91 ? -10.108 -4.534 13.942 1.00 88.56 91 TYR A N 1
ATOM 728 C CA . TYR A 1 91 ? -10.709 -3.542 13.054 1.00 88.56 91 TYR A CA 1
ATOM 729 C C . TYR A 1 91 ? -10.206 -3.703 11.620 1.00 88.56 91 TYR A C 1
ATOM 731 O O . TYR A 1 91 ? -9.155 -4.291 11.356 1.00 88.56 91 TYR A O 1
ATOM 739 N N . LYS A 1 92 ? -10.962 -3.146 10.670 1.00 85.12 92 LYS A N 1
ATOM 740 C CA . LYS A 1 92 ? -10.560 -3.056 9.265 1.00 85.12 92 LYS A CA 1
ATOM 741 C C . LYS A 1 92 ? -10.895 -1.684 8.706 1.00 85.12 92 LYS A C 1
ATOM 743 O O . LYS A 1 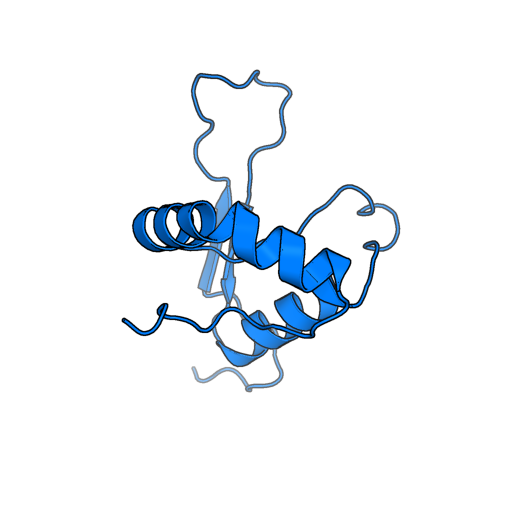92 ? -11.973 -1.149 8.949 1.00 85.12 92 LYS A O 1
ATOM 748 N N . TRP A 1 93 ? -9.991 -1.150 7.896 1.00 85.00 93 TRP A N 1
ATOM 749 C CA . TRP A 1 93 ? -10.284 0.022 7.085 1.00 85.00 93 TRP A CA 1
ATOM 750 C C . TRP A 1 93 ? -11.179 -0.373 5.909 1.00 85.00 93 TRP A C 1
ATOM 752 O O . TRP A 1 93 ? -10.745 -1.126 5.038 1.00 85.00 93 TRP A O 1
ATOM 762 N N . GLY A 1 94 ? -12.409 0.142 5.873 1.00 81.06 94 GLY A N 1
ATOM 763 C CA . GLY A 1 94 ? -13.218 0.146 4.653 1.00 81.06 94 GLY A CA 1
ATOM 764 C C . GLY A 1 94 ? -12.640 1.110 3.612 1.00 81.06 94 GLY A C 1
ATOM 765 O O . GLY A 1 94 ? -11.961 2.079 3.965 1.00 81.06 94 GLY A O 1
ATOM 766 N N . TYR A 1 95 ? -12.885 0.835 2.331 1.00 73.19 95 TYR A N 1
ATOM 767 C CA . TYR A 1 95 ? -12.609 1.767 1.239 1.00 73.19 95 TYR A CA 1
ATOM 768 C C . TYR A 1 95 ? -13.876 1.959 0.386 1.00 73.19 95 TYR A C 1
ATOM 770 O O . TYR A 1 95 ? -14.458 0.952 -0.019 1.00 73.19 95 TYR A O 1
ATOM 778 N N . PRO A 1 96 ? -14.293 3.205 0.094 1.00 73.38 96 PRO A N 1
ATOM 779 C CA . PRO A 1 96 ? -13.828 4.444 0.727 1.00 73.38 96 PRO A CA 1
ATOM 780 C C . PRO A 1 96 ? -14.158 4.467 2.233 1.00 73.38 96 PRO A C 1
ATOM 782 O O . PRO A 1 96 ? -14.909 3.624 2.731 1.00 73.38 96 PRO A O 1
ATOM 785 N N . ILE A 1 97 ? -13.566 5.405 2.981 1.00 70.19 97 ILE A N 1
ATOM 786 C CA . ILE A 1 97 ? -13.950 5.624 4.384 1.00 70.19 97 ILE A CA 1
ATOM 787 C C . ILE A 1 97 ? -15.396 6.126 4.360 1.00 70.19 97 ILE A C 1
ATOM 789 O O . ILE A 1 97 ? -15.658 7.183 3.789 1.00 70.19 97 ILE A O 1
ATOM 793 N N . LYS A 1 98 ? -16.328 5.336 4.904 1.00 63.78 98 LYS A N 1
ATOM 794 C CA . LYS A 1 98 ? -17.739 5.729 5.010 1.00 63.78 98 LYS A CA 1
ATOM 795 C C . LYS A 1 98 ? -17.818 6.974 5.901 1.00 63.78 98 LYS A C 1
ATOM 797 O O . LYS A 1 98 ? -17.187 6.978 6.959 1.00 63.78 98 LYS A O 1
ATOM 802 N N . GLN A 1 99 ? -18.488 8.016 5.408 1.00 58.25 99 GLN A N 1
ATOM 803 C CA . GLN A 1 99 ? -18.755 9.245 6.160 1.00 58.25 99 GLN A CA 1
ATOM 804 C C . GLN A 1 99 ? -19.732 8.979 7.299 1.00 58.25 99 GLN A C 1
ATOM 806 O O . GLN A 1 99 ? -20.608 8.102 7.114 1.00 58.25 99 GLN A O 1
#

Solvent-accessible surface area (backbone atoms only — not comparable to full-atom values): 6653 Å² total; per-residue (Å²): 133,88,76,61,92,88,57,94,49,69,77,44,73,49,68,50,83,77,60,87,92,57,60,93,85,55,84,63,58,69,52,73,40,54,64,47,67,65,58,50,52,51,50,58,52,48,59,70,71,44,92,60,47,65,84,95,45,51,87,62,82,88,78,84,91,69,55,68,70,58,51,53,56,55,56,74,44,46,66,60,54,48,51,33,58,76,70,69,50,88,81,78,87,63,83,72,74,81,128

pLDDT: mean 86.48, std 9.36, range [49.31, 96.38]

Radius of gyration: 16.59 Å; Cα contacts (8 Å, |Δi|>4): 56; chains: 1; bounding box: 40×33×49 Å

InterPro domains:
  IPR004244 Transposase, L1 [PTHR11505] (9-98)
  IPR042566 L1 transposable element, C-terminal domain [G3DSA:3.30.250.20] (62-98)

Organism: Pelobates cultripes (NCBI:txid61616)

Secondary structure (DSSP, 8-state):
----TTS--EEEEEEPPPPTTS-TTSPPPEEEEESSHHHHHHHHHHHHHSSSPPTT-TT--------HHHHHHHHHTHHHHHHHHHTT------SS---